Protein AF-A0A6C0LFF2-F1 (afdb_monomer_lite)

Structure (mmCIF, N/CA/C/O backbone):
data_AF-A0A6C0LFF2-F1
#
_entry.id   AF-A0A6C0LFF2-F1
#
loop_
_atom_site.group_PDB
_atom_site.id
_atom_site.type_symbol
_atom_site.label_atom_id
_atom_site.label_alt_id
_atom_site.label_comp_id
_atom_site.label_asym_id
_atom_site.label_entity_id
_atom_site.label_seq_id
_atom_site.pdbx_PDB_ins_code
_atom_site.Cartn_x
_atom_site.Cartn_y
_atom_site.Cartn_z
_atom_site.occupancy
_atom_site.B_iso_or_equiv
_atom_site.auth_seq_id
_atom_site.auth_comp_id
_atom_site.auth_asym_id
_atom_site.auth_atom_id
_atom_site.pdbx_PDB_model_num
ATOM 1 N N . MET A 1 1 ? 6.204 10.945 -9.341 1.00 71.62 1 MET A N 1
ATOM 2 C CA . MET A 1 1 ? 6.955 9.873 -8.663 1.00 71.62 1 MET A CA 1
ATOM 3 C C . MET A 1 1 ? 6.157 8.603 -8.814 1.00 71.62 1 MET A C 1
ATOM 5 O O . MET A 1 1 ? 4.971 8.617 -8.498 1.00 71.62 1 MET A O 1
ATOM 9 N N . ASP A 1 2 ? 6.788 7.563 -9.345 1.00 91.69 2 ASP A N 1
ATOM 10 C CA . ASP A 1 2 ? 6.149 6.264 -9.524 1.00 91.69 2 ASP A CA 1
ATOM 11 C C . ASP A 1 2 ? 6.291 5.463 -8.236 1.00 91.69 2 ASP A C 1
ATOM 13 O O . ASP A 1 2 ? 7.389 5.364 -7.684 1.00 91.69 2 ASP A O 1
ATOM 17 N N . TYR A 1 3 ? 5.183 4.895 -7.766 1.00 94.94 3 TYR A N 1
ATOM 18 C CA . TYR A 1 3 ? 5.151 4.086 -6.556 1.00 94.94 3 TYR A CA 1
ATOM 19 C C . TYR A 1 3 ? 4.764 2.646 -6.873 1.00 94.94 3 TYR A C 1
ATOM 21 O O . TYR A 1 3 ? 3.888 2.386 -7.699 1.00 94.94 3 TYR A O 1
ATOM 29 N N . LEU A 1 4 ? 5.401 1.727 -6.161 1.00 96.38 4 LEU A N 1
ATOM 30 C CA . LEU A 1 4 ? 5.009 0.333 -6.043 1.00 96.38 4 LEU A CA 1
ATOM 31 C C . LEU A 1 4 ? 4.478 0.116 -4.626 1.00 96.38 4 LEU A C 1
ATOM 33 O O . LEU A 1 4 ? 5.053 0.616 -3.660 1.00 96.38 4 LEU A O 1
ATOM 37 N N . TYR A 1 5 ? 3.387 -0.627 -4.501 1.00 96.88 5 TYR A N 1
ATOM 38 C CA . TYR A 1 5 ? 2.754 -0.903 -3.218 1.00 96.88 5 TYR A CA 1
ATOM 39 C C . TYR A 1 5 ? 2.803 -2.403 -2.949 1.00 96.88 5 TYR A C 1
ATOM 41 O O . TYR A 1 5 ? 2.298 -3.179 -3.758 1.00 96.88 5 TYR A O 1
ATOM 49 N N . VAL A 1 6 ? 3.382 -2.821 -1.828 1.00 96.25 6 VAL A N 1
ATOM 50 C CA . VAL A 1 6 ? 3.559 -4.239 -1.495 1.00 96.25 6 VAL A CA 1
ATOM 51 C C . VAL A 1 6 ? 2.792 -4.556 -0.225 1.00 96.25 6 VAL A C 1
ATOM 53 O O . VAL A 1 6 ? 3.103 -4.046 0.848 1.00 96.25 6 VAL A O 1
ATOM 56 N N . PHE A 1 7 ? 1.757 -5.382 -0.340 1.00 95.62 7 PHE A N 1
ATOM 57 C CA . PHE A 1 7 ? 1.067 -5.928 0.819 1.00 95.62 7 PHE A CA 1
ATOM 58 C C . PHE A 1 7 ? 1.951 -6.950 1.515 1.00 95.62 7 PHE A C 1
ATOM 60 O O . PHE A 1 7 ? 2.370 -7.929 0.902 1.00 95.62 7 PHE A O 1
ATOM 67 N N . ILE A 1 8 ? 2.168 -6.726 2.805 1.00 92.06 8 ILE A N 1
ATOM 68 C CA . ILE A 1 8 ? 2.910 -7.612 3.687 1.00 92.06 8 ILE A CA 1
ATOM 69 C C . ILE A 1 8 ? 1.955 -8.066 4.781 1.00 92.06 8 ILE A C 1
ATOM 71 O O . ILE A 1 8 ? 1.487 -7.274 5.613 1.00 92.06 8 ILE A O 1
ATOM 75 N N . ARG A 1 9 ? 1.649 -9.363 4.757 1.00 88.75 9 ARG A N 1
ATOM 76 C CA . ARG A 1 9 ? 0.869 -10.015 5.800 1.00 88.75 9 ARG A CA 1
ATOM 77 C C . ARG A 1 9 ? 1.730 -10.145 7.053 1.00 88.75 9 ARG A C 1
ATOM 79 O O . ARG A 1 9 ? 2.860 -10.613 6.983 1.00 88.75 9 ARG A O 1
ATOM 86 N N . ASN A 1 10 ? 1.196 -9.748 8.205 1.00 83.50 10 ASN A N 1
ATOM 87 C CA . ASN A 1 10 ? 1.900 -9.939 9.473 1.00 83.50 10 ASN A CA 1
ATOM 88 C C . ASN A 1 10 ? 2.099 -11.439 9.747 1.00 83.50 10 ASN A C 1
ATOM 90 O O . ASN A 1 10 ? 1.117 -12.182 9.796 1.00 83.50 10 ASN A O 1
ATOM 94 N N . GLY A 1 11 ? 3.357 -11.864 9.884 1.00 81.12 11 GLY A N 1
ATOM 95 C CA . GLY A 1 11 ? 3.736 -13.274 10.005 1.00 81.12 11 GLY A CA 1
ATOM 96 C C . GLY A 1 11 ? 3.483 -14.116 8.747 1.00 81.12 11 GLY A C 1
ATOM 97 O O . GLY A 1 11 ? 3.413 -15.334 8.865 1.00 81.12 11 GLY A O 1
ATOM 98 N N . GLY A 1 12 ? 3.273 -13.488 7.583 1.00 77.38 12 GLY A N 1
ATOM 99 C CA . GLY A 1 12 ? 3.146 -14.184 6.302 1.00 77.38 12 GLY A CA 1
ATOM 100 C C . GLY A 1 12 ? 4.492 -14.383 5.612 1.00 77.38 12 GLY A C 1
ATOM 101 O O . GLY A 1 12 ? 5.445 -13.646 5.870 1.00 77.38 12 GLY A O 1
ATOM 102 N N . GLU A 1 13 ? 4.537 -15.369 4.723 1.00 84.31 13 GLU A N 1
ATOM 103 C CA . GLU A 1 13 ? 5.713 -15.670 3.905 1.00 84.31 13 GLU A CA 1
ATOM 104 C C . GLU A 1 13 ? 5.775 -14.760 2.667 1.00 84.31 13 GLU A C 1
ATOM 106 O O . GLU A 1 13 ? 4.860 -13.979 2.378 1.00 84.31 13 GLU A O 1
ATOM 111 N N . TRP A 1 14 ? 6.871 -14.847 1.915 1.00 81.56 14 TRP A N 1
ATOM 112 C CA . TRP A 1 14 ? 7.082 -14.013 0.728 1.00 81.56 14 TRP A CA 1
ATOM 113 C C . TRP A 1 14 ? 6.049 -14.290 -0.376 1.00 81.56 14 TRP A C 1
ATOM 115 O O . TRP A 1 14 ? 5.641 -13.384 -1.100 1.00 81.56 14 TRP A O 1
ATOM 125 N N . GLU A 1 15 ? 5.567 -15.526 -0.465 1.00 83.38 15 GLU A N 1
ATOM 126 C CA . GLU A 1 15 ? 4.540 -15.980 -1.402 1.00 83.38 15 GLU A CA 1
ATOM 127 C C . GLU A 1 15 ? 3.154 -15.375 -1.123 1.00 83.38 15 GLU A C 1
ATOM 129 O O . GLU A 1 15 ? 2.314 -15.331 -2.022 1.00 83.38 15 GLU A O 1
ATOM 134 N N . ASP A 1 16 ? 2.916 -14.872 0.093 1.00 85.81 16 ASP A N 1
ATOM 135 C CA . ASP A 1 16 ? 1.667 -14.198 0.467 1.00 85.81 16 ASP A CA 1
ATOM 136 C C . ASP A 1 16 ? 1.650 -12.710 0.068 1.00 85.81 16 ASP A C 1
ATOM 138 O O . ASP A 1 16 ? 0.634 -12.020 0.245 1.00 85.81 16 ASP A O 1
ATOM 142 N N . MET A 1 17 ? 2.766 -12.181 -0.444 1.00 92.25 17 MET A N 1
ATOM 143 C CA . MET A 1 17 ? 2.871 -10.775 -0.815 1.00 92.25 17 MET A CA 1
ATOM 144 C C . MET A 1 17 ? 2.073 -10.465 -2.079 1.00 92.25 17 MET A C 1
ATOM 146 O O . MET A 1 17 ? 2.095 -11.193 -3.071 1.00 92.25 17 MET A O 1
ATOM 150 N N . VAL A 1 18 ? 1.391 -9.318 -2.069 1.00 94.50 18 VAL A N 1
ATOM 151 C CA . VAL A 1 18 ? 0.632 -8.833 -3.229 1.00 94.50 18 VAL A CA 1
ATOM 152 C C . VAL A 1 18 ? 1.170 -7.482 -3.658 1.00 94.50 18 VAL A C 1
ATOM 154 O O . VAL A 1 18 ? 1.223 -6.541 -2.867 1.00 94.50 18 VAL A O 1
ATOM 157 N N . VAL A 1 19 ? 1.537 -7.381 -4.931 1.00 95.75 19 VAL A N 1
ATOM 158 C CA . VAL A 1 19 ? 2.048 -6.149 -5.527 1.00 95.75 19 VAL A CA 1
ATOM 159 C C . VAL A 1 19 ? 0.914 -5.392 -6.213 1.00 95.75 19 VAL A C 1
ATOM 161 O O . VAL A 1 19 ? 0.188 -5.941 -7.043 1.00 95.75 19 VAL A O 1
ATOM 164 N N . PHE A 1 20 ? 0.786 -4.103 -5.907 1.00 96.62 20 PHE A N 1
ATOM 165 C CA . PHE A 1 20 ? -0.131 -3.190 -6.576 1.00 96.62 20 PHE A CA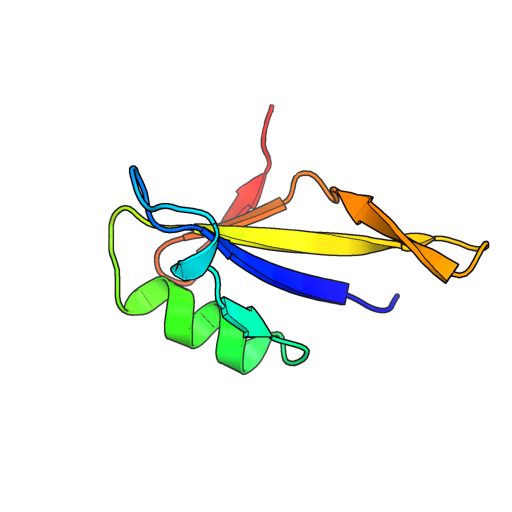 1
ATOM 166 C C . PHE A 1 20 ? 0.637 -2.049 -7.239 1.00 96.62 20 PHE A C 1
ATOM 168 O O . PHE A 1 20 ? 1.561 -1.475 -6.671 1.00 96.62 20 PHE A O 1
ATOM 175 N N . LEU A 1 21 ? 0.179 -1.675 -8.433 1.00 95.56 21 LEU A N 1
ATOM 176 C CA . LEU A 1 21 ? 0.609 -0.463 -9.143 1.00 95.56 21 LEU A CA 1
ATOM 177 C C . LEU A 1 21 ? -0.372 0.705 -8.941 1.00 95.56 21 LEU A C 1
ATOM 179 O O . LEU A 1 21 ? -0.096 1.8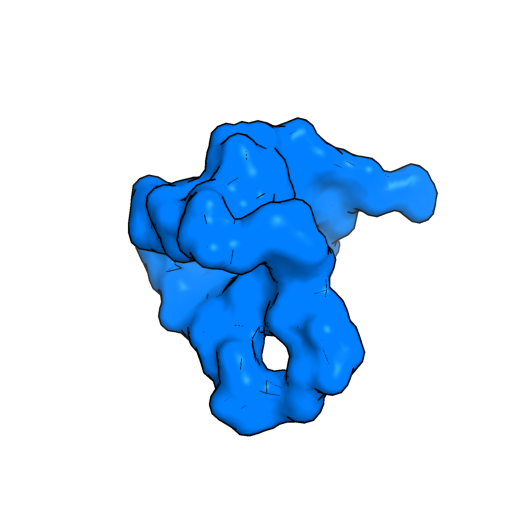35 -9.323 1.00 95.56 21 LEU A O 1
ATOM 183 N N . SER A 1 22 ? -1.543 0.436 -8.352 1.00 96.12 22 SER A N 1
ATOM 184 C CA . SER A 1 22 ? -2.570 1.439 -8.066 1.00 96.12 22 SER A CA 1
ATOM 185 C C . SER A 1 22 ? -2.622 1.723 -6.571 1.00 96.12 22 SER A C 1
ATOM 187 O O . SER A 1 22 ? -2.883 0.825 -5.767 1.00 96.12 22 SER A O 1
ATOM 189 N N . LYS A 1 23 ? -2.450 3.001 -6.228 1.00 95.94 23 LYS A N 1
ATOM 190 C CA . LYS A 1 23 ? -2.601 3.530 -4.871 1.00 95.94 23 LYS A CA 1
ATOM 191 C C . LYS A 1 23 ? -3.962 3.192 -4.265 1.00 95.94 23 LYS A C 1
ATOM 193 O O . LYS A 1 23 ? -4.042 2.773 -3.118 1.00 95.94 23 LYS A O 1
ATOM 198 N N . GLU A 1 24 ? -5.033 3.361 -5.035 1.00 96.31 24 GLU A N 1
ATOM 199 C CA . GLU A 1 24 ? -6.400 3.107 -4.569 1.00 96.31 24 GLU A CA 1
ATOM 200 C C . GLU A 1 24 ? -6.597 1.632 -4.215 1.00 96.31 24 GLU A C 1
ATOM 202 O O . GLU A 1 24 ? -7.058 1.318 -3.119 1.00 96.31 24 GLU A O 1
ATOM 207 N N . LYS A 1 25 ? -6.136 0.719 -5.084 1.00 96.19 25 LYS A N 1
ATOM 208 C CA . LYS A 1 25 ? -6.189 -0.725 -4.812 1.00 96.19 25 LYS A CA 1
ATOM 209 C C . LYS A 1 25 ? -5.387 -1.097 -3.568 1.00 96.19 25 LYS A C 1
ATOM 211 O O . LYS A 1 25 ? -5.870 -1.886 -2.763 1.00 96.19 25 LYS A O 1
ATOM 216 N N . ALA A 1 26 ? -4.201 -0.516 -3.394 1.00 95.94 26 ALA A N 1
ATOM 217 C CA . ALA A 1 26 ? -3.373 -0.707 -2.207 1.00 95.94 26 ALA A CA 1
ATOM 218 C C . ALA A 1 26 ? -4.086 -0.250 -0.920 1.00 95.94 26 ALA A C 1
ATOM 220 O O . ALA A 1 26 ? -4.151 -1.001 0.055 1.00 95.94 26 ALA A O 1
ATOM 221 N N . ILE A 1 27 ? -4.681 0.947 -0.926 1.00 96.00 27 ILE A N 1
ATOM 222 C CA . ILE A 1 27 ? -5.437 1.490 0.212 1.00 96.00 27 ILE A CA 1
ATOM 223 C C . ILE A 1 27 ? -6.632 0.596 0.538 1.00 96.00 27 ILE A C 1
ATOM 225 O O . ILE A 1 27 ? -6.824 0.234 1.699 1.00 96.00 27 ILE A O 1
ATOM 229 N N . ASP A 1 28 ? -7.420 0.205 -0.460 1.00 95.62 28 ASP A N 1
ATOM 230 C CA . ASP A 1 28 ? -8.596 -0.636 -0.242 1.00 95.62 28 ASP A CA 1
ATOM 231 C C . ASP A 1 28 ? -8.226 -2.037 0.234 1.00 95.62 28 ASP A C 1
ATOM 233 O O . ASP A 1 28 ? -8.902 -2.598 1.098 1.00 95.62 28 ASP A O 1
ATOM 237 N N . TYR A 1 29 ? -7.116 -2.588 -0.254 1.00 94.31 29 TYR A N 1
ATOM 238 C CA . TYR A 1 29 ? -6.611 -3.869 0.222 1.00 94.31 29 TYR A CA 1
ATOM 239 C C . TYR A 1 29 ? -6.115 -3.791 1.671 1.00 94.31 29 TYR A C 1
ATOM 241 O O . TYR A 1 29 ? -6.394 -4.693 2.459 1.00 94.31 29 TYR A O 1
ATOM 249 N N . SER A 1 30 ? -5.477 -2.682 2.067 1.00 94.44 30 SER A N 1
ATOM 250 C CA . SER A 1 30 ? -5.014 -2.464 3.448 1.00 94.44 30 SER A CA 1
ATOM 251 C C . SER A 1 30 ? -6.144 -2.448 4.489 1.00 94.44 30 SER A C 1
ATOM 253 O O . SER A 1 30 ? -5.883 -2.623 5.675 1.00 94.44 30 SER A O 1
ATOM 255 N N . LYS A 1 31 ? -7.401 -2.239 4.067 1.00 94.62 31 LYS A N 1
ATOM 256 C CA . LYS A 1 31 ? -8.591 -2.273 4.936 1.00 94.62 31 LYS A CA 1
ATOM 257 C C . LYS A 1 31 ? -9.095 -3.693 5.207 1.00 94.62 31 LYS A C 1
ATOM 259 O O . LYS A 1 31 ? -9.878 -3.885 6.129 1.00 9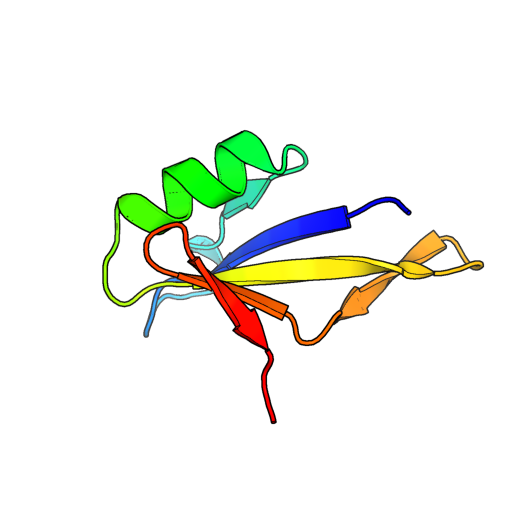4.62 31 LYS A O 1
ATOM 264 N N . LYS A 1 32 ? -8.689 -4.680 4.398 1.00 91.81 32 LYS A N 1
ATOM 265 C CA . LYS A 1 32 ? -9.189 -6.063 4.494 1.00 91.81 32 LYS A CA 1
ATOM 266 C C . LYS A 1 32 ? -8.566 -6.844 5.650 1.00 91.81 32 LYS A C 1
ATOM 268 O O . LYS A 1 32 ? -9.204 -7.752 6.170 1.00 91.81 32 LYS A O 1
ATOM 273 N N . TYR A 1 33 ? -7.339 -6.499 6.040 1.00 86.88 33 TYR A N 1
ATOM 274 C CA . TYR A 1 33 ? -6.559 -7.246 7.027 1.00 86.88 33 TYR A CA 1
ATOM 275 C C . TYR A 1 33 ? -5.993 -6.297 8.084 1.00 86.88 33 TYR A C 1
ATOM 277 O O . TYR A 1 33 ? -4.998 -5.617 7.839 1.00 86.88 33 TYR A O 1
ATOM 285 N N . ALA A 1 34 ? -6.618 -6.276 9.266 1.00 85.81 34 ALA A N 1
ATOM 286 C CA . ALA A 1 34 ? -6.368 -5.266 10.298 1.00 85.81 34 ALA A CA 1
ATOM 287 C C . ALA A 1 34 ? -4.916 -5.195 10.797 1.00 85.81 34 ALA A C 1
ATOM 289 O O . ALA A 1 34 ? -4.433 -4.113 11.144 1.00 85.81 34 ALA A O 1
ATOM 290 N N . ASP A 1 35 ? -4.225 -6.334 10.794 1.00 88.19 35 ASP A N 1
ATOM 291 C CA . ASP A 1 35 ? -2.855 -6.464 11.292 1.00 88.19 35 ASP A CA 1
ATOM 292 C C . ASP A 1 35 ? -1.789 -6.395 10.199 1.00 88.19 35 ASP A C 1
ATOM 294 O O . ASP A 1 35 ? -0.604 -6.378 10.509 1.00 88.19 35 ASP A O 1
ATOM 298 N N . SER A 1 36 ? -2.184 -6.329 8.929 1.00 90.88 36 SER A N 1
ATOM 299 C CA . SER A 1 36 ? -1.251 -6.262 7.800 1.00 90.88 36 SER A CA 1
ATOM 300 C C . SER A 1 36 ? -1.014 -4.820 7.354 1.00 90.88 36 SER A C 1
ATOM 302 O O . SER A 1 36 ? -1.777 -3.913 7.698 1.00 90.88 36 SER A O 1
ATOM 304 N N . ARG A 1 37 ? 0.045 -4.600 6.573 1.00 94.56 37 ARG A N 1
ATOM 305 C CA . ARG A 1 37 ? 0.358 -3.285 6.000 1.00 94.56 37 ARG A CA 1
ATOM 306 C C . ARG A 1 37 ? 0.650 -3.380 4.513 1.00 94.56 37 ARG A C 1
ATOM 308 O O . ARG A 1 37 ? 1.000 -4.440 4.010 1.00 94.56 37 ARG A O 1
ATOM 315 N N . VAL A 1 38 ? 0.505 -2.262 3.817 1.00 96.50 38 VAL A N 1
ATOM 316 C CA . VAL A 1 38 ? 0.947 -2.112 2.433 1.00 96.50 38 VAL A CA 1
ATOM 317 C C . VAL A 1 38 ? 2.088 -1.114 2.405 1.00 96.50 38 VAL A C 1
ATOM 319 O O . VAL A 1 38 ? 1.852 0.082 2.553 1.00 96.50 38 VAL A O 1
ATOM 322 N N . GLU A 1 39 ? 3.309 -1.611 2.259 1.00 95.81 39 GLU A N 1
ATOM 323 C CA . GLU A 1 39 ? 4.511 -0.787 2.169 1.00 95.81 39 GLU A CA 1
ATOM 324 C C . GLU A 1 39 ? 4.604 -0.090 0.818 1.00 95.81 39 GLU A C 1
ATOM 326 O O . GLU A 1 39 ? 4.135 -0.599 -0.204 1.00 95.81 39 GLU A O 1
ATOM 331 N N . MET A 1 40 ? 5.197 1.096 0.829 1.00 96.75 40 MET A N 1
ATOM 332 C CA . MET A 1 40 ? 5.378 1.933 -0.342 1.00 96.75 40 MET A CA 1
ATOM 333 C C . MET A 1 40 ? 6.852 1.960 -0.733 1.00 96.75 40 MET A C 1
ATOM 335 O O . MET A 1 40 ? 7.738 2.189 0.091 1.00 96.75 40 MET A O 1
ATOM 339 N N . PHE A 1 41 ? 7.102 1.765 -2.021 1.00 96.19 41 PHE A N 1
ATOM 340 C CA . PHE A 1 41 ? 8.418 1.898 -2.621 1.00 96.19 41 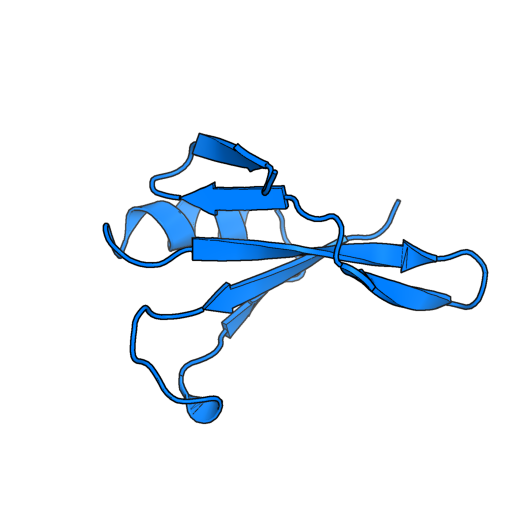PHE A CA 1
ATOM 341 C C . PHE A 1 41 ? 8.344 2.960 -3.703 1.00 96.19 41 PHE A C 1
ATOM 343 O O . PHE A 1 41 ? 7.438 2.936 -4.538 1.00 96.19 41 PHE A O 1
ATOM 350 N N . MET A 1 42 ? 9.284 3.894 -3.689 1.00 95.50 42 MET A N 1
ATOM 351 C CA . MET A 1 42 ? 9.381 4.949 -4.688 1.00 95.50 42 MET A CA 1
ATOM 352 C C . MET A 1 42 ? 10.436 4.592 -5.722 1.00 95.50 42 MET A C 1
ATOM 354 O O . MET A 1 42 ? 11.489 4.053 -5.388 1.00 95.50 42 MET A O 1
ATOM 358 N N . LYS A 1 43 ? 10.153 4.900 -6.984 1.00 95.75 43 LYS A N 1
ATOM 359 C CA . LYS A 1 43 ? 11.139 4.787 -8.050 1.00 95.75 43 LYS A CA 1
ATOM 360 C C . LYS A 1 43 ? 12.128 5.952 -7.962 1.00 95.75 43 LYS A C 1
ATOM 362 O O . LYS A 1 43 ? 11.699 7.108 -7.941 1.00 95.75 43 LYS A O 1
ATOM 367 N N . ASP A 1 44 ? 13.417 5.646 -7.895 1.00 94.31 44 ASP A N 1
ATOM 368 C CA . ASP A 1 44 ? 14.498 6.630 -7.912 1.00 94.31 44 ASP A CA 1
ATOM 369 C C . ASP A 1 44 ? 14.829 7.102 -9.342 1.00 94.31 44 ASP A C 1
ATOM 371 O O . ASP A 1 44 ? 14.212 6.684 -10.328 1.00 94.31 44 ASP A O 1
ATOM 375 N N . GLU A 1 45 ? 15.807 8.002 -9.460 1.00 94.12 45 GLU A N 1
ATOM 376 C CA . GLU A 1 45 ? 16.260 8.547 -10.746 1.00 94.12 45 GLU A CA 1
ATOM 377 C C . GLU A 1 45 ? 16.953 7.516 -11.654 1.00 94.12 45 GLU A C 1
ATOM 379 O O . GLU A 1 45 ? 17.025 7.709 -12.868 1.00 94.12 45 GLU A O 1
ATOM 384 N N . HIS A 1 46 ? 17.412 6.397 -11.089 1.00 94.06 46 HIS A N 1
ATOM 385 C CA . HIS A 1 46 ? 18.028 5.283 -11.811 1.00 94.06 46 HIS A CA 1
ATOM 386 C C . HIS A 1 46 ? 17.010 4.213 -12.229 1.00 94.06 46 HIS A C 1
ATOM 388 O O . HIS A 1 46 ? 17.350 3.259 -12.930 1.00 94.06 46 HIS A O 1
ATOM 394 N N . GLY A 1 47 ? 15.745 4.382 -11.841 1.00 91.50 47 GLY A N 1
ATOM 395 C CA . GLY A 1 47 ? 14.659 3.463 -12.140 1.00 91.50 47 GLY A CA 1
ATOM 396 C C . GLY A 1 47 ? 14.545 2.277 -11.182 1.00 91.50 47 GLY A C 1
ATOM 397 O O . GLY A 1 47 ? 13.738 1.383 -11.449 1.00 91.50 47 GLY A O 1
ATOM 398 N N . CYS A 1 48 ? 15.295 2.278 -10.081 1.00 93.81 48 CYS A N 1
ATOM 399 C CA . CYS A 1 48 ? 15.210 1.294 -9.009 1.00 93.81 48 CYS A CA 1
ATOM 400 C C . CYS A 1 48 ? 14.094 1.668 -8.029 1.00 93.81 48 CYS A C 1
ATOM 402 O O . CYS A 1 48 ? 13.795 2.842 -7.827 1.00 93.81 48 CYS A O 1
ATOM 404 N N . TYR A 1 49 ? 13.474 0.669 -7.400 1.00 94.44 49 TYR A N 1
ATOM 405 C CA . TYR A 1 49 ? 12.498 0.904 -6.337 1.00 94.44 49 TYR A CA 1
ATOM 406 C C . TYR A 1 49 ? 13.190 0.871 -4.978 1.00 94.44 49 TYR A C 1
ATOM 408 O O . TYR A 1 49 ? 13.781 -0.142 -4.607 1.00 94.44 49 TYR A O 1
ATOM 416 N N . VAL A 1 50 ? 13.087 1.971 -4.235 1.00 95.25 50 VAL A N 1
ATOM 417 C CA . VAL A 1 50 ? 13.635 2.116 -2.883 1.00 95.25 50 VAL A CA 1
ATOM 418 C C . VAL A 1 50 ? 12.506 2.259 -1.859 1.00 95.25 50 VAL A C 1
ATOM 420 O O . VAL A 1 50 ? 11.451 2.807 -2.198 1.00 95.25 50 VAL A O 1
ATOM 423 N N . PRO A 1 51 ? 12.678 1.772 -0.616 1.00 94.50 51 PRO A N 1
ATOM 424 C CA . PRO A 1 51 ? 11.676 1.944 0.431 1.00 94.50 51 PRO A CA 1
ATOM 425 C C . PRO A 1 51 ? 11.392 3.428 0.654 1.00 94.50 51 PRO A C 1
ATOM 427 O O . PRO A 1 51 ? 12.321 4.217 0.813 1.00 94.50 51 PRO A O 1
ATOM 430 N N . SER A 1 52 ? 10.117 3.813 0.694 1.00 94.75 52 SER A N 1
ATOM 431 C CA . SER A 1 52 ? 9.746 5.185 1.054 1.00 94.75 52 SER A CA 1
ATOM 432 C C . SER A 1 52 ? 9.508 5.353 2.553 1.00 94.75 52 SER A C 1
ATOM 434 O O . SER A 1 52 ? 9.070 6.421 2.962 1.00 94.75 52 SER A O 1
ATOM 436 N N . TYR A 1 53 ? 9.709 4.292 3.349 1.00 94.69 53 TYR A N 1
ATOM 437 C CA . TYR A 1 53 ? 9.438 4.251 4.794 1.00 94.69 53 TYR A CA 1
ATOM 438 C C . TYR A 1 53 ? 7.994 4.619 5.168 1.00 94.69 53 TYR A C 1
ATOM 440 O O . TYR A 1 53 ? 7.686 4.941 6.309 1.00 94.69 53 TYR A O 1
ATOM 448 N N . GLN A 1 54 ? 7.076 4.525 4.204 1.00 95.81 54 GLN A N 1
ATOM 449 C CA . GLN A 1 54 ? 5.657 4.808 4.376 1.00 95.81 54 GLN A CA 1
ATOM 450 C C . GLN A 1 54 ? 4.834 3.560 4.088 1.00 95.81 54 GLN A C 1
ATOM 452 O O . GLN A 1 54 ? 5.205 2.720 3.265 1.00 95.81 54 GLN A O 1
ATOM 457 N N . TYR A 1 55 ? 3.692 3.437 4.757 1.00 96.44 55 TYR A N 1
ATOM 458 C CA . TYR A 1 55 ? 2.789 2.315 4.543 1.00 96.44 55 TYR A CA 1
ATOM 459 C C . TYR A 1 55 ? 1.326 2.671 4.803 1.00 96.44 55 TYR A C 1
ATOM 461 O O . TYR A 1 55 ? 1.004 3.550 5.603 1.00 96.44 55 TYR A O 1
ATOM 469 N N . TYR A 1 56 ? 0.423 1.934 4.154 1.00 96.56 56 TYR A N 1
ATOM 470 C CA . TYR A 1 56 ? -1.000 1.947 4.476 1.00 96.56 56 TYR A CA 1
ATOM 471 C C . TYR A 1 56 ? -1.358 0.823 5.444 1.00 96.56 56 TYR A C 1
ATOM 473 O O . TYR A 1 56 ? -1.041 -0.341 5.200 1.00 96.56 56 TYR A O 1
ATOM 481 N N . LYS A 1 57 ? -2.085 1.155 6.511 1.00 95.69 57 LYS A N 1
ATOM 482 C CA . LYS A 1 57 ? -2.710 0.190 7.424 1.00 95.69 57 LYS A CA 1
ATOM 483 C C . LYS A 1 57 ? -4.129 0.648 7.732 1.00 95.69 57 LYS A C 1
ATOM 485 O O . LYS A 1 57 ? -4.338 1.800 8.109 1.00 95.69 57 LYS A O 1
ATOM 490 N N . ASN A 1 58 ? -5.119 -0.224 7.542 1.00 95.06 58 ASN A N 1
ATOM 491 C CA . ASN A 1 58 ? -6.536 0.116 7.725 1.00 95.06 58 ASN A CA 1
ATOM 492 C C . ASN A 1 58 ? -6.967 1.384 6.965 1.00 95.06 58 ASN A C 1
ATOM 494 O O . ASN A 1 58 ? -7.725 2.210 7.473 1.00 95.06 58 ASN A O 1
ATOM 498 N N . GLY A 1 59 ? -6.444 1.568 5.750 1.00 94.88 59 GLY A N 1
ATOM 499 C CA . GLY A 1 59 ? -6.731 2.724 4.903 1.00 94.88 59 GLY A CA 1
ATOM 500 C C . GLY A 1 59 ? -6.103 4.048 5.355 1.00 94.88 59 GLY A C 1
ATOM 501 O O . GLY A 1 59 ? -6.399 5.077 4.751 1.00 94.88 59 GLY A O 1
ATOM 502 N N . LYS A 1 60 ? -5.253 4.049 6.388 1.00 96.44 60 LYS A N 1
ATOM 503 C CA . LYS A 1 60 ? -4.537 5.234 6.885 1.00 96.44 60 LYS A CA 1
ATOM 504 C C . LYS A 1 60 ? -3.054 5.151 6.535 1.00 96.44 60 LYS A C 1
ATOM 506 O O . LYS A 1 60 ? -2.499 4.056 6.510 1.00 96.44 60 LYS A O 1
ATOM 511 N N . LEU A 1 61 ? -2.447 6.301 6.246 1.00 96.69 61 LEU A N 1
ATOM 512 C CA . LEU A 1 61 ? -1.019 6.433 5.955 1.00 96.69 61 LEU A CA 1
ATOM 513 C C . LEU A 1 61 ? -0.228 6.561 7.260 1.00 96.69 61 LEU A C 1
ATOM 515 O O . LEU A 1 61 ? -0.627 7.319 8.143 1.00 96.69 61 LEU A O 1
ATOM 519 N N . PHE A 1 62 ? 0.887 5.850 7.338 1.00 96.25 62 PHE A N 1
ATOM 520 C CA . PHE A 1 62 ? 1.849 5.895 8.432 1.00 96.25 62 PHE A CA 1
ATOM 521 C C . PHE A 1 62 ? 3.270 5.968 7.871 1.00 96.25 62 PHE A C 1
ATOM 523 O O . PHE A 1 62 ? 3.498 5.642 6.704 1.00 96.25 62 PHE A O 1
ATOM 530 N N . GLU A 1 63 ? 4.212 6.351 8.725 1.00 94.88 63 GLU A N 1
ATOM 531 C CA . GLU A 1 63 ? 5.646 6.409 8.449 1.00 94.88 63 GLU A CA 1
ATOM 532 C C . GLU A 1 63 ? 6.381 5.586 9.515 1.00 94.88 63 GLU A 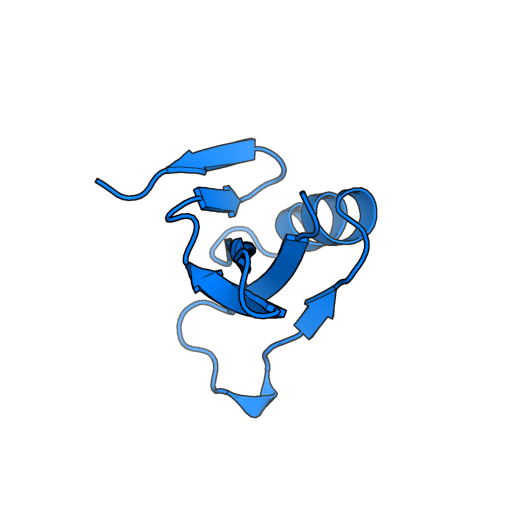C 1
ATOM 534 O O . GLU A 1 63 ? 5.929 5.511 10.662 1.00 94.88 63 GLU A O 1
ATOM 539 N N . THR A 1 64 ? 7.440 4.881 9.128 1.00 84.38 64 THR A N 1
ATOM 540 C CA . THR A 1 64 ? 8.337 4.203 10.071 1.00 84.38 64 THR A CA 1
ATOM 541 C C . THR A 1 64 ? 9.360 5.205 10.596 1.00 84.38 64 THR A C 1
ATOM 543 O O . THR A 1 64 ? 9.998 5.872 9.785 1.00 84.38 64 THR A O 1
ATOM 546 N N . GLU A 1 65 ? 9.485 5.296 11.923 1.00 63.94 65 GLU A N 1
ATOM 547 C CA . GLU A 1 65 ? 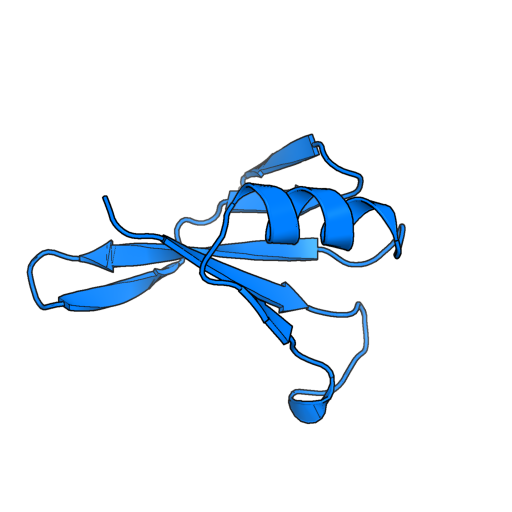10.530 6.068 12.622 1.00 63.94 65 GLU A CA 1
ATOM 548 C C . GLU A 1 65 ? 11.939 5.503 12.396 1.00 63.94 65 GLU A C 1
ATOM 550 O O . GLU A 1 65 ? 12.065 4.261 12.247 1.00 63.94 65 GLU A O 1
#

Foldseek 3Di:
DFKKKWKDDDVDDPVPIDIDRDPVVQLVVLLVHQRIKIWIWDQDPVRDTHGPQWIHHNSDIDGDD

Sequence (65 aa):
MDYLYVFIRNGGEWEDMVVFLSKEKAIDYSKKYADSRVEMFMKDEHGCYVPSYQYYKNGKLFETE

Radius of gyration: 11.34 Å; chains: 1; bounding box: 27×26×25 Å

pLDDT: mean 92.22, std 6.35, range [63.94, 96.88]

Secondary structure (DSSP, 8-state):
--EEEEEE-TT--GGG-EEES-HHHHHHHHTT-TT-EEEEEEE-TTS-EEEEEEEEETTEEEE--

Organism: NCBI:txid1070528